Protein AF-A0A2V8E7D9-F1 (afdb_monomer)

Nearest PDB structures (foldseek):
  8chv-assembly1_B  TM=7.199E-01  e=3.528E+00  Homo sapiens
  8chu-assembly1_A  TM=7.113E-01  e=9.433E+00  Homo sapiens
  3k44-assembly1_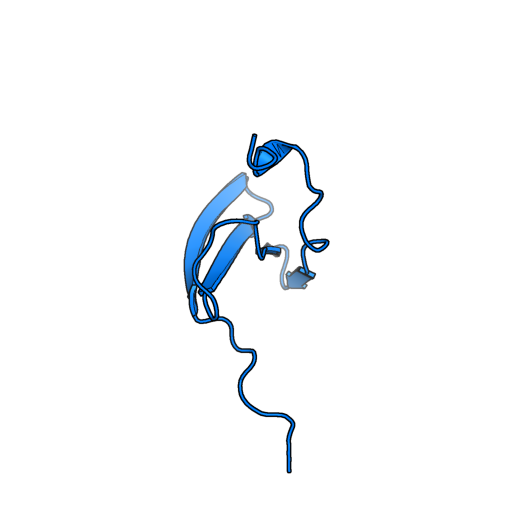A  TM=6.649E-01  e=8.902E+00  Drosophila melanogaster
  5ezo-assembly1_A  TM=5.492E-01  e=7.930E+00  Plasmodium falciparum 3D7

Solvent-accessible surface area (backbone atoms only — not comparable to full-atom values): 3937 Å² total; per-residue (Å²): 130,84,80,58,66,90,79,51,88,52,64,81,58,50,76,48,75,57,98,67,28,41,37,38,44,32,53,59,72,89,59,61,87,65,44,28,44,37,41,38,37,42,85,86,71,51,74,48,78,47,80,42,74,45,86,84,70,81,94,81,131

pLDDT: mean 82.05, std 17.3, range [36.12, 97.44]

Secondary structure (DSSP, 8-state):
-PPPGGGS--PPPEEEEETTEEEEEE--TTSPTTEEEEEEE-TTS-EEEEEEE--------

Structure (mmCIF, N/CA/C/O backbone):
data_AF-A0A2V8E7D9-F1
#
_entry.id   AF-A0A2V8E7D9-F1
#
loop_
_atom_site.group_PDB
_atom_site.id
_atom_site.type_symbol
_atom_site.label_atom_id
_atom_site.label_alt_id
_atom_site.label_comp_id
_atom_site.label_asym_id
_atom_site.label_entity_id
_atom_site.label_seq_id
_atom_site.pdbx_PDB_ins_code
_atom_site.Cartn_x
_atom_site.Cartn_y
_atom_site.Cartn_z
_atom_site.occupancy
_atom_site.B_iso_or_equiv
_atom_site.auth_seq_id
_atom_site.auth_comp_id
_atom_site.auth_asym_id
_atom_site.auth_atom_id
_atom_site.pdbx_PDB_model_num
ATOM 1 N N . MET A 1 1 ? 1.772 -0.563 -31.312 1.00 53.34 1 MET A N 1
ATOM 2 C CA . MET A 1 1 ? 1.287 0.222 -30.154 1.00 53.34 1 MET A CA 1
ATOM 3 C C . MET A 1 1 ? 1.913 -0.384 -28.903 1.00 53.34 1 MET A C 1
ATOM 5 O O . MET A 1 1 ? 1.778 -1.591 -28.736 1.00 53.34 1 MET A O 1
ATOM 9 N N . LYS A 1 2 ? 2.678 0.363 -28.088 1.00 55.31 2 LYS A N 1
ATOM 10 C CA . LYS A 1 2 ? 3.140 -0.176 -26.792 1.00 55.31 2 LYS A CA 1
ATOM 11 C C . LYS A 1 2 ? 1.887 -0.397 -25.930 1.00 55.31 2 LYS A C 1
ATOM 13 O O . LYS A 1 2 ? 1.082 0.528 -25.864 1.00 55.31 2 LYS A O 1
ATOM 18 N N . PRO A 1 3 ? 1.674 -1.589 -25.351 1.00 56.03 3 PRO A N 1
ATOM 19 C CA . PRO A 1 3 ? 0.482 -1.850 -24.552 1.00 56.03 3 PRO A CA 1
ATOM 20 C C . PRO A 1 3 ? 0.388 -0.833 -23.416 1.00 56.03 3 PRO A C 1
ATOM 22 O O . PRO A 1 3 ? 1.399 -0.549 -22.767 1.00 56.03 3 PRO A O 1
ATOM 25 N N . ASN A 1 4 ? -0.811 -0.272 -23.227 1.00 66.69 4 ASN A N 1
ATOM 26 C CA . ASN A 1 4 ? -1.075 0.661 -22.142 1.00 66.69 4 ASN A CA 1
ATOM 27 C C . ASN A 1 4 ? -0.788 -0.045 -20.810 1.00 66.69 4 ASN A C 1
ATOM 29 O O . ASN A 1 4 ? -1.096 -1.223 -20.628 1.00 66.69 4 ASN A O 1
ATOM 33 N N . ILE A 1 5 ? -0.164 0.682 -19.898 1.00 67.19 5 ILE A N 1
ATOM 34 C CA . ILE A 1 5 ? 0.232 0.220 -18.575 1.00 67.19 5 ILE A CA 1
ATOM 35 C C . ILE A 1 5 ? -0.964 -0.278 -17.754 1.00 67.19 5 ILE A C 1
ATOM 37 O O . ILE A 1 5 ? -0.835 -1.247 -17.011 1.00 67.19 5 ILE A O 1
ATOM 41 N N . ASP A 1 6 ? -2.140 0.289 -18.025 1.00 64.50 6 ASP A N 1
ATOM 42 C CA . ASP A 1 6 ? -3.432 -0.083 -17.443 1.00 64.50 6 ASP A CA 1
ATOM 43 C C . ASP A 1 6 ? -3.947 -1.461 -17.900 1.00 64.50 6 ASP A C 1
ATOM 45 O O . ASP A 1 6 ? -4.890 -1.994 -17.323 1.00 64.50 6 ASP A O 1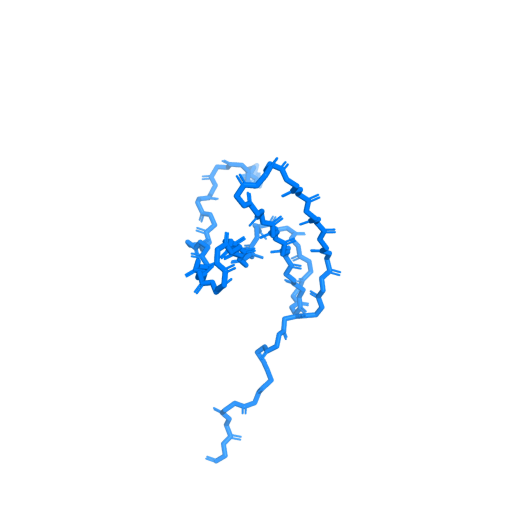
ATOM 49 N N . GLN A 1 7 ? -3.355 -2.058 -18.942 1.00 68.19 7 GLN A N 1
ATOM 50 C CA . GLN A 1 7 ? -3.784 -3.350 -19.497 1.00 68.19 7 GLN A CA 1
ATOM 51 C C . GLN A 1 7 ? -2.929 -4.536 -19.039 1.00 68.19 7 GLN A C 1
ATOM 53 O O . GLN A 1 7 ? -3.103 -5.653 -19.529 1.00 68.19 7 GLN A O 1
ATOM 58 N N . ARG A 1 8 ? -1.986 -4.321 -18.118 1.00 69.38 8 ARG A N 1
ATOM 59 C CA . ARG A 1 8 ? -1.174 -5.394 -17.538 1.00 69.38 8 ARG A CA 1
ATOM 60 C C . ARG A 1 8 ? -1.413 -5.437 -16.034 1.00 69.38 8 ARG A C 1
ATOM 62 O O . ARG A 1 8 ? -1.098 -4.450 -15.371 1.00 69.38 8 ARG A O 1
ATOM 69 N N . PRO A 1 9 ? -1.930 -6.547 -15.476 1.00 67.25 9 PRO A N 1
ATOM 70 C CA . PRO A 1 9 ? -2.025 -6.663 -14.031 1.00 67.25 9 PRO A CA 1
ATOM 71 C C . PRO A 1 9 ? -0.615 -6.531 -13.445 1.00 67.25 9 PRO A C 1
ATOM 73 O O . PRO A 1 9 ? 0.312 -7.233 -13.856 1.00 67.25 9 PRO A O 1
ATOM 76 N N . GLY A 1 10 ? -0.442 -5.578 -12.528 1.00 69.31 10 GLY A N 1
ATOM 77 C CA . GLY A 1 10 ? 0.786 -5.459 -11.749 1.00 69.31 10 GLY A CA 1
ATOM 78 C C . GLY A 1 10 ? 0.980 -6.672 -10.837 1.00 69.31 10 GLY A C 1
ATOM 79 O O . GLY A 1 10 ? 0.129 -7.561 -10.752 1.00 69.31 10 GLY A O 1
ATOM 80 N N . ARG A 1 11 ? 2.098 -6.70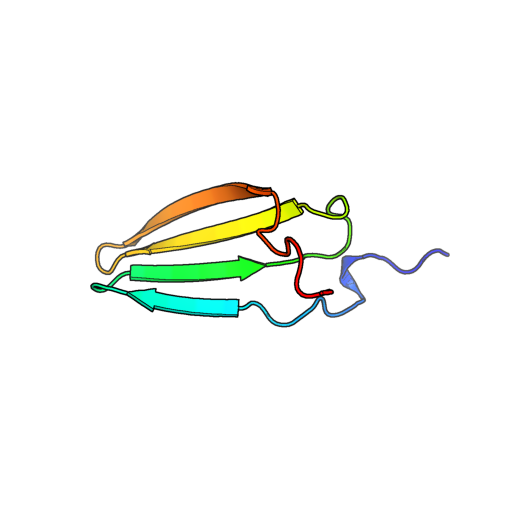3 -10.106 1.00 79.06 11 ARG A N 1
ATOM 81 C CA . ARG A 1 11 ? 2.263 -7.683 -9.026 1.00 79.06 11 ARG A CA 1
ATOM 82 C C . ARG A 1 11 ? 1.159 -7.463 -7.988 1.00 79.06 11 ARG A C 1
ATOM 84 O O . ARG A 1 11 ? 0.838 -6.317 -7.672 1.00 79.06 11 ARG A O 1
ATOM 91 N N . ALA A 1 12 ? 0.614 -8.553 -7.448 1.00 85.56 12 ALA A N 1
ATOM 92 C CA . ALA A 1 12 ? -0.285 -8.464 -6.305 1.00 85.56 12 ALA A CA 1
ATOM 93 C C . ALA A 1 12 ? 0.394 -7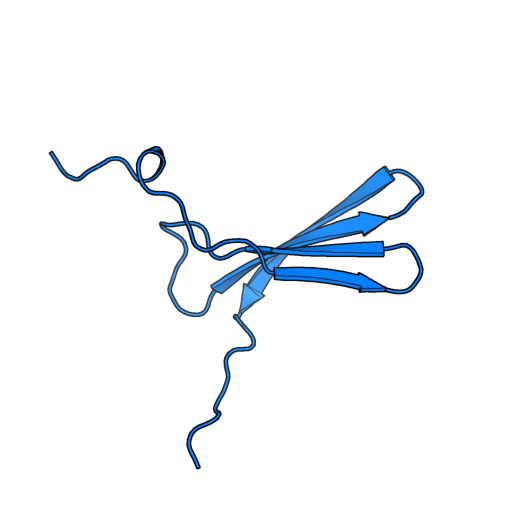.668 -5.172 1.00 85.56 12 ALA A C 1
ATOM 95 O O . ALA A 1 12 ? 1.588 -7.878 -4.921 1.00 85.56 12 ALA A O 1
ATOM 96 N N . PRO A 1 13 ? -0.327 -6.747 -4.513 1.00 90.50 13 PRO A N 1
ATOM 97 C CA . PRO A 1 13 ? 0.243 -5.972 -3.426 1.00 90.50 13 PRO A CA 1
ATOM 98 C C . PRO A 1 13 ? 0.599 -6.891 -2.258 1.00 90.50 13 PRO A C 1
ATOM 100 O O . PRO A 1 13 ? -0.111 -7.858 -1.973 1.00 90.50 13 PRO A O 1
ATOM 103 N N . LEU A 1 14 ? 1.678 -6.565 -1.553 1.00 93.38 14 LEU A N 1
ATOM 104 C CA . LEU A 1 14 ? 1.897 -7.132 -0.228 1.00 93.38 14 LEU A CA 1
ATOM 105 C C . LEU A 1 14 ? 0.959 -6.412 0.737 1.00 93.38 14 LEU A C 1
ATOM 107 O O . LEU A 1 14 ? 0.923 -5.182 0.760 1.00 93.38 14 LEU A O 1
ATOM 111 N N . VAL A 1 15 ? 0.199 -7.178 1.512 1.00 95.44 15 VAL A N 1
ATOM 112 C CA . VAL A 1 15 ? -0.752 -6.644 2.488 1.00 95.44 15 VAL A CA 1
ATOM 113 C C . VAL A 1 15 ? -0.327 -7.112 3.869 1.00 95.44 15 VAL A C 1
ATOM 115 O O . VAL A 1 15 ? -0.200 -8.311 4.107 1.00 95.44 15 VAL A O 1
ATOM 118 N N . ALA A 1 16 ? -0.098 -6.165 4.770 1.00 95.38 16 ALA A N 1
ATOM 119 C CA . ALA A 1 16 ? 0.267 -6.428 6.154 1.00 95.38 16 ALA A CA 1
ATOM 120 C C . ALA A 1 16 ? -0.708 -5.729 7.099 1.00 95.38 16 ALA A C 1
ATOM 122 O O . ALA A 1 16 ? -1.134 -4.604 6.846 1.00 95.38 16 ALA A O 1
ATOM 123 N N . THR A 1 17 ? -1.032 -6.381 8.211 1.00 95.06 17 THR A N 1
ATOM 124 C CA . THR A 1 17 ? -1.871 -5.814 9.269 1.00 95.06 17 THR A CA 1
ATOM 125 C C . THR A 1 17 ? -1.081 -5.743 10.568 1.00 95.06 17 THR A C 1
ATOM 127 O O . THR A 1 17 ? -0.526 -6.756 10.996 1.00 95.06 17 THR A O 1
ATOM 130 N N . ARG A 1 18 ? -1.033 -4.580 11.222 1.00 90.81 18 ARG A N 1
ATOM 131 C CA . ARG A 1 18 ? -0.329 -4.401 12.501 1.00 90.81 18 ARG A CA 1
ATOM 132 C C . ARG A 1 18 ? -1.044 -3.367 13.360 1.00 90.81 18 ARG A C 1
ATOM 134 O O . ARG A 1 18 ? -1.256 -2.251 12.918 1.00 90.81 18 ARG A O 1
ATOM 141 N N . GLY A 1 19 ? -1.400 -3.726 14.594 1.00 89.31 19 GLY A N 1
ATOM 142 C CA . GLY A 1 19 ? -1.946 -2.761 15.561 1.00 89.31 19 GLY A CA 1
ATOM 143 C C . GLY A 1 19 ? -3.250 -2.075 15.130 1.00 89.31 19 GLY A C 1
ATOM 144 O O . GLY A 1 19 ? -3.492 -0.943 15.527 1.00 89.31 19 GLY A O 1
ATOM 145 N N . GLY A 1 20 ? -4.076 -2.731 14.307 1.00 90.31 20 GLY A N 1
ATOM 146 C CA . GLY A 1 20 ? -5.293 -2.135 13.738 1.00 90.31 20 GLY A CA 1
ATOM 147 C C . GLY A 1 20 ? -5.060 -1.304 12.472 1.00 90.31 20 GLY A C 1
ATOM 148 O O . GLY A 1 20 ? -6.013 -0.785 11.902 1.00 90.31 20 GLY A O 1
ATOM 149 N N . GLU A 1 21 ? -3.822 -1.204 11.997 1.00 94.88 21 GLU A N 1
ATOM 150 C CA . GLU A 1 21 ? -3.494 -0.593 10.713 1.00 94.88 21 GLU A CA 1
ATOM 151 C C . GLU A 1 21 ? -3.344 -1.659 9.624 1.00 94.88 21 GLU A C 1
ATOM 153 O O . GLU A 1 21 ? -2.880 -2.776 9.881 1.00 94.88 21 GLU A O 1
ATOM 158 N N . ILE A 1 22 ? -3.705 -1.298 8.395 1.00 97.00 22 ILE A N 1
ATOM 159 C CA . ILE A 1 22 ? -3.486 -2.080 7.178 1.00 97.00 22 ILE A CA 1
ATOM 160 C C . ILE A 1 22 ? -2.478 -1.324 6.318 1.00 97.00 22 ILE A C 1
ATOM 162 O O . ILE A 1 22 ? -2.653 -0.142 6.039 1.00 97.00 22 ILE A O 1
ATOM 166 N N . THR A 1 23 ? -1.426 -2.004 5.880 1.00 96.75 23 THR A N 1
ATOM 167 C CA . THR A 1 23 ? -0.418 -1.472 4.962 1.00 96.75 23 THR A CA 1
ATOM 168 C C . THR A 1 23 ? -0.452 -2.255 3.657 1.00 96.75 23 THR A C 1
ATOM 170 O O . THR A 1 23 ? -0.330 -3.478 3.666 1.00 96.75 23 THR A O 1
ATOM 173 N N . PHE A 1 24 ? -0.579 -1.545 2.541 1.00 96.06 24 PHE A N 1
ATOM 174 C CA . PHE A 1 24 ? -0.421 -2.060 1.188 1.00 96.06 24 PHE A CA 1
ATOM 175 C C . PHE A 1 24 ? 0.908 -1.573 0.626 1.00 96.06 24 PHE A C 1
ATOM 177 O O . PHE A 1 24 ? 1.141 -0.367 0.539 1.00 96.06 24 PHE A O 1
ATOM 184 N N . THR A 1 25 ? 1.746 -2.502 0.190 1.00 95.00 25 THR A N 1
ATOM 185 C CA . THR A 1 25 ? 2.982 -2.206 -0.534 1.00 95.00 25 THR A CA 1
ATOM 186 C C . THR A 1 25 ? 2.813 -2.652 -1.978 1.00 95.00 25 THR A C 1
ATOM 188 O O . THR A 1 25 ? 2.623 -3.838 -2.258 1.00 95.00 25 THR A O 1
ATOM 191 N N . LEU A 1 26 ? 2.851 -1.693 -2.901 1.00 91.88 26 LEU A N 1
ATOM 192 C CA . LEU A 1 26 ? 2.555 -1.895 -4.311 1.00 91.88 26 LEU A CA 1
ATOM 193 C C . LEU A 1 26 ? 3.780 -1.615 -5.179 1.00 91.88 26 LEU A C 1
ATOM 195 O O . LEU A 1 26 ? 4.527 -0.659 -4.959 1.00 91.88 26 LEU A O 1
ATOM 199 N N . THR A 1 27 ? 3.895 -2.389 -6.256 1.00 89.06 27 THR A N 1
ATOM 200 C CA . THR A 1 27 ? 4.846 -2.143 -7.347 1.00 89.06 27 THR A CA 1
ATOM 201 C C . THR A 1 27 ? 4.077 -1.922 -8.662 1.00 89.06 27 THR A C 1
ATOM 203 O O . THR A 1 27 ? 4.107 -2.803 -9.528 1.00 89.06 27 THR A O 1
ATOM 206 N N . PRO A 1 28 ? 3.305 -0.818 -8.822 1.00 82.62 28 PRO A N 1
ATOM 207 C CA . PRO A 1 28 ? 2.580 -0.566 -10.063 1.00 82.62 28 PRO A CA 1
ATOM 208 C C . PRO A 1 28 ? 3.511 -0.558 -11.274 1.00 82.62 28 PRO A C 1
ATOM 210 O O . PRO A 1 28 ? 4.680 -0.179 -11.186 1.00 82.62 28 PRO A O 1
ATOM 213 N N . ALA A 1 29 ? 2.988 -0.943 -12.433 1.00 80.44 29 ALA A N 1
ATOM 214 C CA . ALA A 1 29 ? 3.745 -0.778 -13.658 1.00 80.44 29 ALA A CA 1
ATOM 215 C C . ALA A 1 29 ? 4.059 0.718 -13.869 1.00 80.44 29 ALA A C 1
ATOM 217 O O . ALA A 1 29 ? 3.241 1.582 -13.563 1.00 80.44 29 ALA A O 1
ATOM 218 N N . GLY A 1 30 ? 5.261 1.024 -14.369 1.00 79.31 30 GLY A N 1
ATOM 219 C CA . GLY A 1 30 ? 5.676 2.396 -14.699 1.00 79.31 30 GLY A CA 1
ATOM 220 C C . GLY A 1 30 ? 6.334 3.167 -13.567 1.00 79.31 30 GLY A C 1
ATOM 221 O O . GLY A 1 30 ? 6.895 4.230 -13.825 1.00 79.31 30 GLY A O 1
ATOM 222 N N . ILE A 1 31 ? 6.344 2.629 -12.348 1.00 80.44 31 ILE A N 1
ATOM 223 C CA . ILE A 1 31 ? 7.199 3.181 -11.299 1.00 80.44 31 ILE A CA 1
ATOM 224 C C . ILE A 1 31 ? 8.671 2.836 -11.591 1.00 80.44 31 ILE A C 1
ATOM 226 O O . ILE A 1 31 ? 8.956 1.769 -12.154 1.00 80.44 31 ILE A O 1
ATOM 230 N N . PRO A 1 32 ? 9.623 3.706 -11.214 1.00 86.38 32 PRO A N 1
ATOM 231 C CA . PRO A 1 32 ? 11.043 3.395 -11.312 1.00 86.38 32 PRO A CA 1
ATOM 232 C C . PRO A 1 32 ? 11.400 2.094 -10.582 1.00 86.38 32 PRO A C 1
ATOM 234 O O . PRO A 1 32 ? 10.815 1.757 -9.552 1.00 86.38 32 PRO A O 1
ATOM 237 N N . ARG A 1 33 ? 12.394 1.361 -11.097 1.00 84.69 33 ARG A N 1
ATOM 238 C CA . AR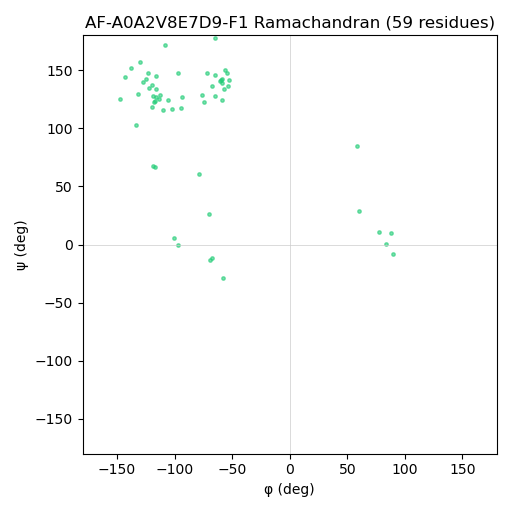G A 1 33 ? 12.937 0.196 -10.382 1.00 84.69 33 ARG A CA 1
ATOM 239 C C . ARG A 1 33 ? 13.471 0.630 -9.017 1.00 84.69 33 ARG A C 1
ATOM 241 O O . ARG A 1 33 ? 14.068 1.695 -8.906 1.00 84.69 33 ARG A O 1
ATOM 248 N N . GLY A 1 34 ? 13.285 -0.219 -8.011 1.00 88.31 34 GLY A N 1
ATOM 249 C CA . GLY A 1 34 ? 13.739 0.069 -6.652 1.00 88.31 34 GLY A CA 1
ATOM 250 C C . GLY A 1 34 ? 12.841 1.045 -5.888 1.00 88.31 34 GLY A C 1
ATOM 251 O O . GLY A 1 34 ? 13.237 1.517 -4.831 1.00 88.31 34 GLY A O 1
ATOM 252 N N . VAL A 1 35 ? 11.654 1.368 -6.409 1.00 90.25 35 VAL A N 1
ATOM 253 C CA . VAL A 1 35 ? 10.674 2.253 -5.770 1.00 90.25 35 VAL A CA 1
ATOM 254 C C . VAL A 1 35 ? 9.353 1.508 -5.602 1.00 90.25 35 VAL A C 1
ATOM 256 O O . VAL A 1 35 ? 9.003 0.655 -6.415 1.00 90.25 35 VAL A O 1
ATOM 259 N N . GLN A 1 36 ? 8.615 1.830 -4.545 1.00 92.50 36 GLN A N 1
ATOM 260 C CA . GLN A 1 36 ? 7.308 1.263 -4.233 1.00 92.50 36 GLN A CA 1
ATOM 261 C C . GLN A 1 36 ? 6.332 2.341 -3.758 1.00 92.50 36 GLN A C 1
ATOM 263 O O . GLN A 1 36 ? 6.729 3.354 -3.180 1.00 92.50 36 GLN A O 1
ATOM 268 N N . LEU A 1 37 ? 5.044 2.096 -3.991 1.00 92.69 37 LEU A N 1
ATOM 269 C CA . LEU A 1 37 ? 3.955 2.869 -3.403 1.00 92.69 37 LEU A CA 1
ATOM 270 C C . LEU A 1 37 ? 3.507 2.168 -2.119 1.00 92.69 37 LEU A C 1
ATOM 272 O O . LEU A 1 37 ? 3.183 0.983 -2.145 1.00 92.69 37 LEU A O 1
ATOM 276 N N . ILE A 1 38 ? 3.468 2.902 -1.013 1.00 95.06 38 ILE A N 1
ATOM 277 C CA . ILE A 1 38 ? 2.995 2.420 0.283 1.00 95.06 38 ILE A CA 1
ATOM 278 C C . ILE A 1 38 ? 1.715 3.171 0.633 1.00 95.06 38 ILE A C 1
ATOM 280 O O . ILE A 1 38 ? 1.705 4.402 0.667 1.00 95.06 38 ILE A O 1
ATOM 284 N N . ILE A 1 39 ? 0.648 2.428 0.915 1.00 96.31 39 ILE A N 1
ATOM 285 C CA . ILE A 1 39 ? -0.634 2.953 1.390 1.00 96.31 39 ILE A CA 1
ATOM 286 C C . ILE A 1 39 ? -0.872 2.386 2.784 1.00 96.31 39 ILE A C 1
ATOM 288 O O . ILE A 1 39 ? -0.872 1.171 2.957 1.00 96.31 39 ILE A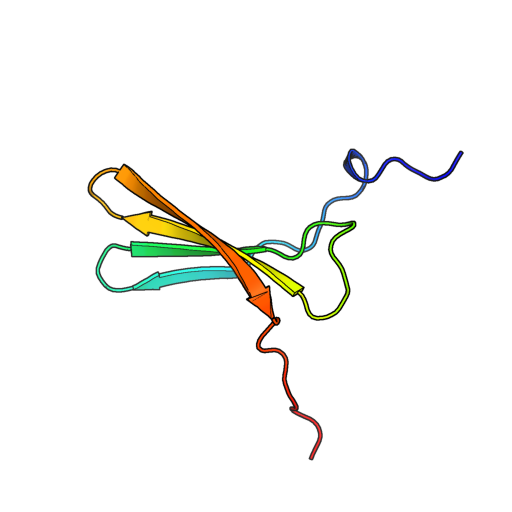 O 1
ATOM 292 N N . ARG A 1 40 ? -1.073 3.247 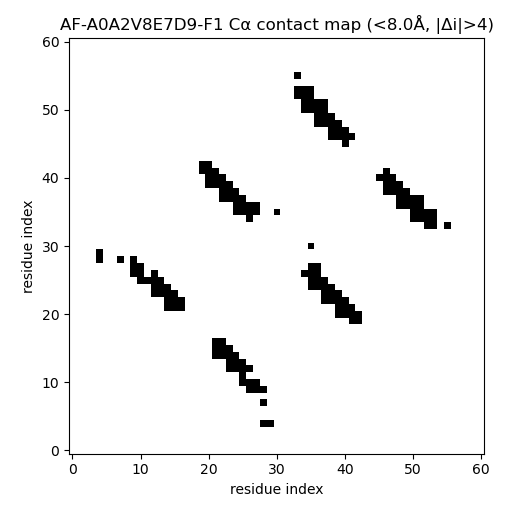3.779 1.00 96.25 40 ARG A N 1
ATOM 293 C CA . ARG A 1 40 ? -1.413 2.848 5.150 1.00 96.25 40 ARG A CA 1
ATOM 294 C C . ARG A 1 40 ? -2.789 3.367 5.508 1.00 96.25 40 ARG A C 1
ATOM 296 O O . ARG A 1 40 ? -3.062 4.539 5.264 1.00 96.25 40 ARG A O 1
ATOM 303 N N . CYS A 1 41 ? -3.604 2.510 6.103 1.00 97.44 41 CYS A N 1
ATOM 304 C CA . CYS A 1 41 ? -4.960 2.809 6.538 1.00 97.44 41 CYS A CA 1
ATOM 305 C C . CYS A 1 41 ? -5.120 2.416 8.007 1.00 97.44 41 CYS A C 1
ATOM 307 O O . CYS A 1 41 ? -4.645 1.348 8.394 1.00 97.44 41 CYS A O 1
ATOM 309 N N . ASP A 1 42 ? -5.817 3.219 8.805 1.00 96.44 42 ASP A N 1
ATOM 310 C CA . ASP A 1 42 ? -6.184 2.860 10.180 1.00 96.44 42 ASP A CA 1
ATOM 311 C C . ASP A 1 42 ? -7.690 2.563 10.331 1.00 96.44 42 ASP A C 1
ATOM 313 O O . ASP A 1 42 ? -8.495 2.775 9.420 1.00 96.44 42 ASP A O 1
ATOM 317 N N . THR A 1 43 ? -8.090 2.070 11.507 1.00 94.62 43 THR A N 1
ATOM 318 C CA . THR A 1 43 ? -9.502 1.772 11.831 1.00 94.62 43 THR A CA 1
ATOM 319 C C . THR A 1 43 ? -10.403 3.003 11.947 1.00 94.62 43 THR A C 1
ATOM 321 O O . THR A 1 43 ? -11.623 2.857 12.014 1.00 94.62 43 THR A O 1
ATOM 324 N N . LYS A 1 44 ? -9.835 4.211 11.981 1.00 96.12 44 LYS A N 1
ATOM 325 C CA . LYS A 1 44 ? -10.568 5.479 12.074 1.00 96.12 44 LYS A CA 1
ATOM 326 C C . LYS A 1 44 ? -10.767 6.131 10.702 1.00 96.12 44 LYS A C 1
ATOM 328 O O . LYS A 1 44 ? -11.393 7.185 10.627 1.00 96.12 44 LYS A O 1
ATOM 333 N N . GLY A 1 45 ? -10.264 5.510 9.632 1.00 94.44 45 GLY A N 1
ATOM 334 C CA . GLY A 1 45 ? -10.351 6.016 8.263 1.00 94.44 45 GLY A CA 1
ATOM 335 C C . GLY A 1 45 ? -9.205 6.950 7.862 1.00 94.44 45 GLY A C 1
ATOM 336 O O . GLY A 1 45 ? -9.276 7.565 6.799 1.00 94.44 45 GLY A O 1
ATOM 337 N N . GLY A 1 46 ? -8.154 7.068 8.677 1.00 97.12 46 GLY A N 1
ATOM 338 C CA . GLY A 1 46 ? -6.929 7.775 8.316 1.00 97.12 46 GLY A CA 1
ATOM 339 C C . GLY A 1 46 ? -6.181 7.043 7.205 1.00 97.12 46 GLY A C 1
ATOM 340 O O . GLY A 1 46 ? -6.068 5.817 7.238 1.00 97.12 46 GLY A O 1
ATOM 341 N N . VAL A 1 47 ? -5.680 7.792 6.216 1.00 97.31 47 VAL A N 1
ATOM 342 C CA . VAL A 1 47 ? -4.934 7.246 5.074 1.00 97.31 47 VAL A CA 1
ATOM 343 C C . VAL A 1 47 ? -3.647 8.036 4.852 1.00 97.31 47 VAL A C 1
ATOM 345 O O . VAL A 1 47 ? -3.671 9.260 4.731 1.00 97.31 47 VAL A O 1
ATOM 348 N N . TRP A 1 48 ? -2.524 7.327 4.736 1.00 96.12 48 TRP A N 1
ATOM 349 C CA . TRP A 1 48 ? -1.221 7.891 4.377 1.00 96.12 48 TRP A CA 1
ATOM 350 C C . TRP A 1 48 ? -0.680 7.213 3.128 1.00 96.12 48 TRP A C 1
ATOM 352 O O . TRP A 1 48 ? -0.680 5.985 3.035 1.00 96.12 48 TRP A O 1
ATOM 362 N N . LEU A 1 49 ? -0.166 8.015 2.198 1.00 96.31 49 LEU A N 1
ATOM 363 C CA . LEU A 1 49 ? 0.461 7.539 0.972 1.00 96.31 49 LEU A CA 1
ATOM 364 C C . LEU A 1 49 ? 1.914 8.004 0.924 1.00 96.31 49 LEU A C 1
ATOM 366 O O . LEU A 1 49 ? 2.217 9.152 1.249 1.00 96.31 49 LEU A O 1
ATOM 370 N N . SER A 1 50 ? 2.811 7.113 0.515 1.00 94.50 50 SER A N 1
ATOM 371 C CA . SER A 1 50 ? 4.229 7.421 0.343 1.00 94.50 50 SER A CA 1
ATOM 372 C C . SER A 1 50 ? 4.805 6.683 -0.858 1.00 94.50 50 SER A C 1
ATOM 374 O O . SER A 1 50 ? 4.441 5.540 -1.131 1.00 94.50 50 SER A O 1
ATOM 376 N N . ILE A 1 51 ? 5.722 7.342 -1.563 1.00 93.00 51 ILE A N 1
ATOM 377 C CA . ILE A 1 51 ? 6.605 6.714 -2.542 1.00 93.00 51 ILE A CA 1
ATOM 378 C C . ILE A 1 51 ? 7.955 6.557 -1.848 1.00 93.00 51 ILE A C 1
ATOM 380 O O . ILE A 1 51 ? 8.568 7.553 -1.466 1.00 93.00 51 ILE A O 1
ATOM 384 N N . ALA A 1 52 ? 8.399 5.318 -1.667 1.00 91.81 52 ALA A N 1
ATOM 385 C CA . ALA A 1 52 ? 9.609 4.998 -0.917 1.00 91.81 52 ALA A CA 1
ATOM 386 C C . ALA A 1 52 ? 10.521 4.065 -1.723 1.00 91.81 52 ALA A C 1
ATOM 388 O O . ALA A 1 52 ? 10.029 3.346 -2.600 1.00 91.81 52 ALA A O 1
ATOM 389 N N . PRO A 1 53 ? 11.832 4.029 -1.430 1.00 92.44 53 PRO A N 1
ATOM 390 C CA . PRO A 1 53 ? 12.688 2.950 -1.899 1.00 92.44 53 PRO A CA 1
ATOM 391 C C . PRO A 1 53 ? 12.091 1.589 -1.516 1.00 92.44 53 PRO A C 1
ATOM 393 O O . PRO A 1 53 ? 11.507 1.428 -0.441 1.00 92.44 53 PRO A O 1
ATOM 396 N N . SER A 1 54 ? 12.195 0.604 -2.403 1.00 86.69 54 SER A N 1
ATOM 397 C CA . SER A 1 54 ? 11.834 -0.768 -2.067 1.00 86.69 54 SER A CA 1
ATOM 398 C C . SER A 1 54 ? 12.917 -1.355 -1.171 1.00 86.69 54 SER A C 1
ATOM 400 O O . SER A 1 54 ? 14.057 -1.462 -1.616 1.00 86.69 54 SER A O 1
ATOM 402 N N . GLU A 1 55 ? 12.568 -1.822 0.028 1.00 70.94 55 GLU A N 1
ATOM 403 C CA . GLU A 1 55 ? 13.497 -2.526 0.936 1.0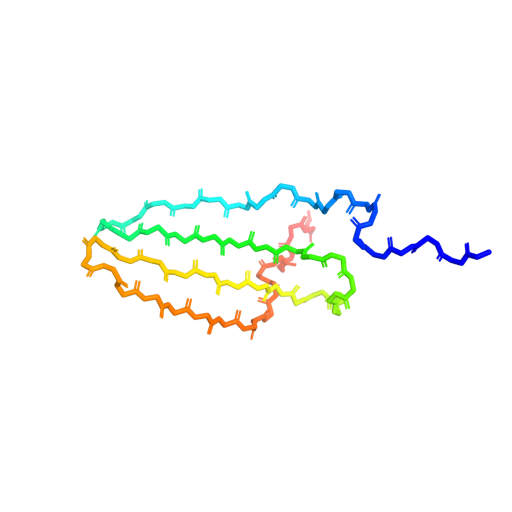0 70.94 55 GLU A CA 1
ATOM 404 C C . GLU A 1 55 ? 13.885 -3.934 0.443 1.00 70.94 55 GLU A C 1
ATOM 406 O O . GLU A 1 55 ? 14.233 -4.819 1.216 1.00 70.94 55 GLU A O 1
ATOM 411 N N . THR A 1 56 ? 13.843 -4.179 -0.867 1.00 56.53 56 THR A N 1
ATOM 412 C CA . THR A 1 56 ? 14.437 -5.381 -1.456 1.00 56.53 56 THR A CA 1
ATOM 413 C C . THR A 1 56 ? 15.951 -5.181 -1.560 1.00 56.53 56 THR A C 1
ATOM 415 O O . THR A 1 56 ? 16.505 -5.154 -2.654 1.00 56.53 56 THR A O 1
ATOM 418 N N . GLU A 1 57 ? 16.628 -4.981 -0.430 1.00 46.47 57 GLU A N 1
ATOM 419 C CA . GLU A 1 57 ? 18.085 -5.045 -0.369 1.00 46.47 57 GLU A CA 1
ATOM 420 C C . GLU A 1 57 ? 18.521 -6.449 0.063 1.00 46.47 57 GLU A C 1
ATOM 422 O O . GLU A 1 57 ? 18.245 -6.901 1.169 1.00 46.47 57 GLU A O 1
ATOM 427 N N . SER A 1 58 ? 19.239 -7.109 -0.850 1.00 44.53 58 SER A N 1
ATOM 428 C CA . SER A 1 58 ? 20.280 -8.103 -0.574 1.00 44.53 58 SER A CA 1
ATOM 429 C C . SER A 1 58 ? 19.878 -9.340 0.242 1.00 44.53 58 SER A C 1
ATOM 431 O O . SER A 1 58 ? 20.132 -9.456 1.440 1.00 44.53 58 SER A O 1
ATOM 433 N N . THR A 1 59 ? 19.347 -10.351 -0.443 1.00 39.31 59 THR A N 1
ATOM 434 C CA . THR A 1 59 ? 19.577 -11.749 -0.043 1.00 39.31 59 THR A CA 1
ATOM 435 C C . THR A 1 59 ? 20.325 -12.442 -1.171 1.00 39.31 59 THR A C 1
ATOM 437 O O . THR A 1 59 ? 19.782 -13.288 -1.868 1.00 39.31 59 THR A O 1
ATOM 440 N N . ASP A 1 60 ? 21.565 -12.015 -1.392 1.00 39.12 60 ASP A N 1
ATOM 441 C CA . ASP A 1 60 ? 22.547 -12.827 -2.103 1.00 39.12 60 ASP A CA 1
ATOM 442 C C . ASP A 1 60 ? 23.841 -12.760 -1.285 1.00 39.12 60 ASP A C 1
ATOM 444 O O . ASP A 1 60 ? 24.505 -11.722 -1.209 1.00 39.12 60 ASP A O 1
ATOM 448 N N . LYS A 1 61 ? 24.108 -13.840 -0.5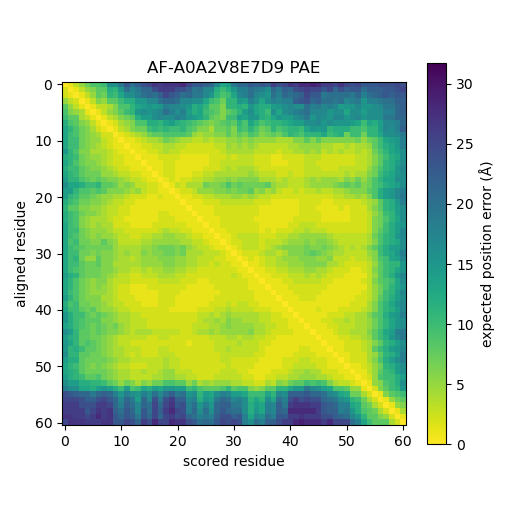53 1.00 36.12 61 LYS A N 1
ATOM 449 C CA . LYS A 1 61 ? 25.338 -14.102 0.191 1.00 36.12 61 LYS A CA 1
ATOM 450 C C . LYS A 1 61 ? 25.792 -15.507 -0.153 1.00 36.12 61 LYS A C 1
ATOM 452 O O . LYS A 1 61 ? 24.913 -16.398 -0.148 1.00 36.12 61 LYS A O 1
#

Mean predicted aligned error: 7.46 Å

Sequence (61 aa):
MKPNIDQRPGRAPLVATRGGEITFTLTPAGIPRGVQLIIRCDTKGGVWLSIAPSETESTDK

Foldseek 3Di:
DPDDLVPDDFPAWDWDDDPQKIKTWGDRPPDDPQWIWIWIAHPVGDIDIDIDGDPPPDPDD

Radius of gyration: 14.08 Å; Cα contacts (8 Å, |Δi|>4): 85; chains: 1; bounding box: 36×22×46 Å